Protein AF-A0A842LAU1-F1 (afdb_monomer)

Solvent-accessible surface area (backbone atoms only — not comparable to full-atom values): 5347 Å² total; per-residue (Å²): 132,58,71,65,58,54,54,54,60,54,54,75,76,58,79,84,50,36,36,28,25,25,56,67,65,63,27,55,48,45,46,74,74,61,69,54,97,50,53,44,67,43,80,87,60,82,31,41,35,61,51,53,35,47,57,46,23,75,73,42,92,51,42,23,40,20,41,38,44,67,74,27,39,65,72,32,53,65,47,57,58,52,48,61,75,67,58,56,91,37,56,44,83,44,107

Radius of gyration: 12.37 Å; Cα contacts (8 Å, |Δi|>4): 145; chains: 1; bounding box: 28×30×27 Å

Structure (mmCIF, N/CA/C/O backbone):
data_AF-A0A842LAU1-F1
#
_entry.id   AF-A0A842LAU1-F1
#
loop_
_atom_site.group_PDB
_atom_site.id
_atom_site.type_symbol
_atom_site.label_atom_id
_atom_site.label_alt_id
_atom_site.label_comp_id
_atom_site.label_asym_id
_atom_site.label_entity_id
_atom_site.label_seq_id
_atom_site.pdbx_PDB_ins_code
_atom_site.Cartn_x
_atom_site.Cartn_y
_atom_site.Cartn_z
_atom_site.occupancy
_atom_site.B_iso_or_equiv
_atom_site.auth_seq_id
_atom_site.auth_comp_id
_atom_site.auth_asym_id
_atom_site.auth_atom_id
_atom_site.pdbx_PDB_model_num
ATOM 1 N N . MET A 1 1 ? 16.778 -10.194 -2.947 1.00 74.44 1 MET A N 1
ATOM 2 C CA . MET A 1 1 ? 15.421 -10.640 -3.326 1.00 74.44 1 MET A CA 1
ATOM 3 C C . MET A 1 1 ? 14.926 -9.658 -4.364 1.00 74.44 1 MET A C 1
ATOM 5 O O . MET A 1 1 ? 15.069 -8.466 -4.131 1.00 74.44 1 MET A O 1
ATOM 9 N N . GLU A 1 2 ? 14.417 -10.134 -5.494 1.00 92.75 2 GLU A N 1
ATOM 10 C CA . GLU A 1 2 ? 13.802 -9.259 -6.497 1.00 92.75 2 GLU A CA 1
ATOM 11 C C . GLU A 1 2 ? 12.478 -8.687 -5.971 1.00 92.75 2 GLU A C 1
ATOM 13 O O . GLU A 1 2 ? 11.762 -9.365 -5.228 1.00 92.75 2 GLU A O 1
ATOM 18 N N . ARG A 1 3 ? 12.118 -7.464 -6.383 1.00 93.31 3 ARG A N 1
ATOM 19 C CA . ARG A 1 3 ? 10.869 -6.790 -5.972 1.00 93.31 3 ARG A CA 1
ATOM 20 C C . ARG A 1 3 ? 9.635 -7.674 -6.174 1.00 93.31 3 ARG A C 1
ATOM 22 O O . ARG A 1 3 ? 8.804 -7.790 -5.277 1.00 93.31 3 ARG A O 1
ATOM 29 N N . ILE A 1 4 ? 9.536 -8.325 -7.332 1.00 95.19 4 ILE A N 1
ATOM 30 C CA . ILE A 1 4 ? 8.402 -9.189 -7.675 1.00 95.19 4 ILE A CA 1
ATOM 31 C C . ILE A 1 4 ? 8.251 -10.368 -6.701 1.00 95.19 4 ILE A C 1
ATOM 33 O O . ILE A 1 4 ? 7.135 -10.724 -6.327 1.00 95.19 4 ILE A O 1
ATOM 37 N N . GLU A 1 5 ? 9.361 -10.936 -6.219 1.00 96.50 5 GLU A N 1
ATOM 38 C CA . GLU A 1 5 ? 9.336 -12.027 -5.239 1.00 96.50 5 GLU A CA 1
ATOM 39 C C . GLU A 1 5 ? 8.929 -11.529 -3.848 1.00 96.50 5 GLU A C 1
ATOM 41 O O . GLU A 1 5 ? 8.209 -12.232 -3.132 1.00 96.50 5 GLU A O 1
ATOM 46 N N . ALA A 1 6 ? 9.303 -10.298 -3.484 1.00 95.44 6 ALA A N 1
ATOM 47 C CA . ALA A 1 6 ? 8.822 -9.663 -2.259 1.00 95.44 6 ALA A CA 1
ATOM 48 C C . ALA A 1 6 ? 7.299 -9.452 -2.309 1.00 95.44 6 ALA A C 1
ATOM 50 O O . ALA A 1 6 ? 6.589 -9.911 -1.412 1.00 95.44 6 ALA A O 1
ATOM 51 N N . ILE A 1 7 ? 6.784 -8.859 -3.395 1.00 95.62 7 ILE A N 1
ATOM 52 C CA . ILE A 1 7 ? 5.338 -8.665 -3.606 1.00 95.62 7 ILE A CA 1
ATOM 53 C C . ILE A 1 7 ? 4.613 -10.012 -3.537 1.00 95.62 7 ILE A C 1
ATOM 55 O O . ILE A 1 7 ? 3.651 -10.161 -2.788 1.00 95.62 7 ILE A O 1
ATOM 59 N N . LYS A 1 8 ? 5.104 -11.030 -4.249 1.00 96.19 8 LYS A N 1
ATOM 60 C CA . LYS A 1 8 ? 4.513 -12.375 -4.259 1.00 96.19 8 LYS A CA 1
ATOM 61 C C . LYS A 1 8 ? 4.485 -13.020 -2.875 1.00 96.19 8 LYS A C 1
ATOM 63 O O . LYS A 1 8 ? 3.506 -13.678 -2.527 1.00 96.19 8 LYS A O 1
ATOM 68 N N . THR A 1 9 ? 5.543 -12.850 -2.086 1.00 96.44 9 THR A N 1
ATOM 69 C CA . THR A 1 9 ? 5.636 -13.402 -0.727 1.00 96.44 9 THR A CA 1
ATOM 70 C C . THR A 1 9 ? 4.660 -12.721 0.225 1.00 96.44 9 THR A C 1
ATOM 72 O O . THR A 1 9 ? 4.011 -13.403 1.018 1.00 96.44 9 THR A O 1
ATOM 75 N N . ILE A 1 10 ? 4.521 -11.398 0.118 1.00 95.12 10 ILE A N 1
ATOM 76 C CA . ILE A 1 10 ? 3.589 -10.613 0.932 1.00 95.12 10 ILE A CA 1
ATOM 77 C C . ILE A 1 10 ? 2.149 -10.960 0.551 1.00 95.12 10 ILE A C 1
ATOM 79 O O . ILE A 1 10 ? 1.369 -11.354 1.408 1.00 95.12 10 ILE A O 1
ATOM 83 N N . ILE A 1 11 ? 1.810 -10.915 -0.738 1.00 94.94 11 ILE A N 1
ATOM 84 C CA . ILE A 1 11 ? 0.445 -11.132 -1.240 1.00 94.94 11 ILE A CA 1
ATOM 85 C C . ILE A 1 11 ? -0.118 -12.513 -0.889 1.00 94.94 11 ILE A C 1
ATOM 87 O O . ILE A 1 11 ? -1.321 -12.644 -0.674 1.00 94.94 11 ILE A O 1
ATOM 91 N N . LYS A 1 12 ? 0.728 -13.543 -0.772 1.00 94.56 12 LYS A N 1
ATOM 92 C CA . LYS A 1 12 ? 0.312 -14.880 -0.313 1.00 94.56 12 LYS A CA 1
ATOM 93 C C . LYS A 1 12 ? -0.228 -14.906 1.119 1.00 94.56 12 LYS A C 1
ATOM 95 O O . LYS A 1 12 ? -0.937 -15.844 1.464 1.00 94.56 12 LYS A O 1
ATOM 100 N N . GLN A 1 13 ? 0.124 -13.921 1.940 1.00 94.19 13 GLN A N 1
ATOM 101 C CA . GLN A 1 13 ? -0.311 -13.813 3.334 1.00 94.19 13 GLN A CA 1
ATOM 102 C C . GLN A 1 13 ? -1.536 -12.905 3.497 1.00 94.19 13 GLN A C 1
ATOM 104 O O . GLN A 1 13 ? -2.044 -12.775 4.607 1.00 94.19 13 GLN A O 1
ATOM 1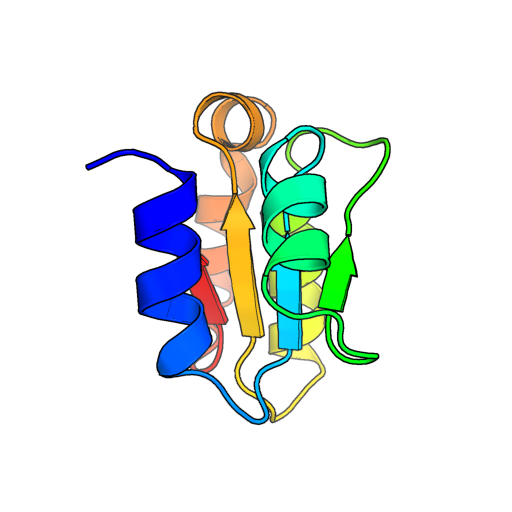09 N N . LEU A 1 14 ? -1.987 -12.267 2.412 1.00 93.44 14 LEU A N 1
ATOM 110 C CA . LEU A 1 14 ? -3.062 -11.280 2.425 1.00 93.44 14 LEU A CA 1
ATOM 111 C C . LEU A 1 14 ? -4.348 -11.852 1.837 1.00 93.44 14 LEU A C 1
ATOM 113 O O . LEU A 1 14 ? -4.336 -12.560 0.818 1.00 93.44 14 LEU A O 1
ATOM 117 N N . ASP A 1 15 ? -5.462 -11.482 2.457 1.00 90.88 15 ASP A N 1
ATOM 118 C CA . ASP A 1 15 ? -6.787 -11.953 2.075 1.00 90.88 15 ASP A CA 1
ATOM 119 C C . ASP A 1 15 ? -7.777 -10.790 1.922 1.00 90.88 15 ASP A C 1
ATOM 121 O O . ASP A 1 15 ? -8.035 -10.363 0.794 1.00 90.88 15 ASP A O 1
ATOM 125 N N . ASP A 1 16 ? -8.291 -10.221 3.018 1.00 95.12 16 ASP A N 1
ATOM 126 C CA . ASP A 1 16 ? -9.340 -9.179 2.987 1.00 95.12 16 ASP A CA 1
ATOM 127 C C . ASP A 1 16 ? -8.798 -7.735 3.018 1.00 95.12 16 ASP A C 1
ATOM 129 O O . ASP A 1 16 ? -9.564 -6.770 3.075 1.00 95.12 16 ASP A O 1
ATOM 133 N N . GLU A 1 17 ? -7.478 -7.546 2.974 1.00 97.69 17 GLU A N 1
ATOM 134 C CA . GLU A 1 17 ? -6.878 -6.213 2.976 1.00 97.69 17 GLU A CA 1
ATOM 135 C C . GLU A 1 17 ? -7.207 -5.388 1.721 1.00 97.69 17 GLU A C 1
ATOM 137 O O . GLU A 1 17 ? -7.385 -5.909 0.616 1.00 97.69 17 GLU A O 1
ATOM 142 N N . LEU A 1 18 ? -7.258 -4.064 1.904 1.00 98.31 18 LEU A N 1
ATOM 143 C CA . LEU A 1 18 ? -7.263 -3.096 0.808 1.00 98.31 18 LEU A CA 1
ATOM 144 C C . LEU A 1 18 ? -5.817 -2.814 0.411 1.00 98.31 18 LEU A C 1
ATOM 146 O O . LEU A 1 18 ? -5.013 -2.455 1.273 1.00 98.31 18 LEU A O 1
ATOM 150 N N . ILE A 1 19 ? -5.488 -2.953 -0.871 1.00 98.25 19 ILE A N 1
ATOM 151 C CA . ILE A 1 19 ? -4.112 -2.784 -1.348 1.00 98.25 19 ILE A CA 1
ATOM 152 C C . ILE A 1 19 ? -4.030 -1.588 -2.279 1.00 98.25 19 ILE A C 1
ATOM 154 O O . ILE A 1 19 ? -4.779 -1.494 -3.244 1.00 98.25 19 ILE A O 1
ATOM 158 N N . ILE A 1 20 ? -3.094 -0.689 -2.009 1.00 97.69 20 ILE A N 1
ATOM 159 C CA . ILE A 1 20 ? -2.742 0.426 -2.879 1.00 97.69 20 ILE A CA 1
ATOM 160 C C . ILE A 1 20 ? -1.340 0.135 -3.394 1.00 97.69 20 ILE A C 1
ATOM 162 O O . ILE A 1 20 ? -0.438 -0.138 -2.604 1.00 97.69 20 ILE A O 1
ATOM 166 N N . CYS A 1 21 ? -1.138 0.190 -4.704 1.00 97.12 21 CYS A N 1
ATOM 167 C CA . CYS A 1 21 ? 0.174 -0.027 -5.296 1.00 97.12 21 CYS A CA 1
ATOM 168 C C . CYS A 1 21 ? 0.604 1.191 -6.111 1.00 97.12 21 CYS A C 1
ATOM 170 O O . CYS A 1 21 ? -0.168 1.710 -6.918 1.00 97.12 21 CYS A O 1
ATOM 172 N N . ASN A 1 22 ? 1.841 1.631 -5.887 1.00 93.88 22 ASN A N 1
ATOM 173 C CA . ASN A 1 22 ? 2.541 2.666 -6.642 1.00 93.88 22 ASN A CA 1
ATOM 174 C C . ASN A 1 22 ? 2.494 2.413 -8.166 1.00 93.88 22 ASN A C 1
ATOM 176 O O . ASN A 1 22 ? 2.331 1.283 -8.640 1.00 93.88 22 ASN A O 1
ATOM 180 N N . LEU A 1 23 ? 2.663 3.488 -8.937 1.00 91.88 23 LEU A N 1
ATOM 181 C CA . LEU A 1 23 ? 2.760 3.472 -10.388 1.00 91.88 23 LEU A CA 1
ATOM 182 C C . LEU A 1 23 ? 3.885 2.579 -10.916 1.00 91.88 23 LEU A C 1
ATOM 184 O O . LEU A 1 23 ? 4.879 2.282 -10.257 1.00 91.88 23 LEU A O 1
ATOM 188 N N . GLY A 1 24 ? 3.752 2.232 -12.193 1.00 90.44 24 GLY A N 1
ATOM 189 C CA . GLY A 1 24 ? 4.797 1.565 -12.957 1.00 90.44 24 GLY A CA 1
ATOM 190 C C . GLY A 1 24 ? 4.768 0.048 -12.805 1.00 90.44 24 GLY A C 1
ATOM 191 O O . GLY A 1 24 ? 3.703 -0.574 -12.803 1.00 90.44 24 GLY A O 1
ATOM 192 N N . PHE A 1 25 ? 5.957 -0.553 -12.750 1.00 92.31 25 PHE A N 1
ATOM 193 C CA . PHE A 1 25 ? 6.121 -2.005 -12.685 1.00 92.31 25 PHE A CA 1
ATOM 194 C C . PHE A 1 25 ? 5.498 -2.667 -11.444 1.00 92.31 25 PHE A C 1
ATOM 196 O O . PHE A 1 25 ? 4.860 -3.697 -11.649 1.00 92.31 25 PHE A O 1
ATOM 203 N N . PRO A 1 26 ? 5.567 -2.104 -10.216 1.00 93.88 26 PRO A N 1
ATOM 204 C CA . PRO A 1 26 ? 4.959 -2.729 -9.038 1.00 93.88 26 PRO A CA 1
ATOM 205 C C . PRO A 1 26 ? 3.462 -3.016 -9.217 1.00 93.88 26 PRO A C 1
ATOM 207 O O . PRO A 1 26 ? 3.014 -4.129 -8.955 1.00 93.88 26 PRO A O 1
ATOM 210 N N . SER A 1 27 ? 2.697 -2.059 -9.755 1.00 95.31 27 SER A N 1
ATOM 211 C CA . SER A 1 27 ? 1.270 -2.259 -10.049 1.00 95.31 27 SER A CA 1
ATOM 212 C C . SER A 1 27 ? 1.032 -3.368 -11.080 1.00 95.31 27 SER A C 1
ATOM 214 O O . SER A 1 27 ? 0.126 -4.181 -10.909 1.00 95.31 27 SER A O 1
ATOM 216 N N . ARG A 1 28 ? 1.857 -3.444 -12.135 1.00 95.06 28 ARG A N 1
ATOM 217 C CA . ARG A 1 28 ? 1.750 -4.492 -13.170 1.00 95.06 28 ARG A CA 1
ATOM 218 C C . ARG A 1 28 ? 2.097 -5.876 -12.624 1.00 95.06 28 ARG A C 1
ATOM 220 O O . ARG A 1 28 ? 1.450 -6.851 -12.988 1.00 95.06 28 ARG A O 1
ATOM 227 N N . GLU A 1 29 ? 3.102 -5.950 -11.758 1.00 95.75 29 GLU A N 1
ATOM 228 C CA . GLU A 1 29 ? 3.516 -7.172 -11.068 1.00 95.75 29 GLU A CA 1
ATOM 229 C C . GLU A 1 29 ? 2.442 -7.643 -10.088 1.00 95.75 29 GLU A C 1
ATOM 231 O O . GLU A 1 29 ? 2.060 -8.807 -10.106 1.00 95.75 29 GLU A O 1
ATOM 236 N N . LEU A 1 30 ? 1.895 -6.741 -9.270 1.00 96.50 30 LEU A N 1
ATOM 237 C CA . LEU A 1 30 ? 0.796 -7.072 -8.369 1.00 96.50 30 LEU A CA 1
ATOM 238 C C . LEU A 1 30 ? -0.419 -7.592 -9.148 1.00 96.50 30 LEU A C 1
ATOM 240 O O . LEU A 1 30 ? -0.992 -8.614 -8.774 1.00 96.50 30 LEU A O 1
ATOM 244 N N . TYR A 1 31 ? -0.787 -6.916 -10.239 1.00 96.56 31 TYR A N 1
ATOM 245 C CA . TYR A 1 31 ? -1.883 -7.334 -11.112 1.00 96.56 31 TYR A CA 1
ATOM 246 C C . TYR A 1 31 ? -1.651 -8.728 -11.707 1.00 96.56 31 TYR A C 1
ATOM 248 O O . TYR A 1 31 ? -2.552 -9.562 -11.687 1.00 96.56 31 TYR A O 1
ATOM 256 N N . SER A 1 32 ? -0.436 -9.016 -12.187 1.00 96.44 32 SER A N 1
ATOM 257 C CA . SER A 1 32 ? -0.120 -10.328 -12.764 1.00 96.44 32 SER A CA 1
ATOM 258 C C . SER A 1 32 ? -0.044 -11.448 -11.723 1.00 96.44 32 SER A C 1
ATOM 260 O O . SER A 1 32 ? -0.323 -12.600 -12.052 1.00 96.44 32 SER A O 1
ATOM 262 N N . ILE A 1 33 ? 0.316 -11.130 -10.475 1.00 95.69 33 ILE A N 1
ATOM 263 C CA . ILE A 1 33 ? 0.380 -12.095 -9.371 1.00 95.69 33 ILE A CA 1
ATOM 264 C C . ILE A 1 33 ? -1.019 -12.421 -8.830 1.00 95.69 33 ILE A C 1
ATOM 266 O O . ILE A 1 33 ? -1.333 -13.597 -8.637 1.00 95.69 33 ILE A O 1
ATOM 270 N N . LYS A 1 34 ? -1.830 -11.402 -8.515 1.00 94.69 34 LYS A N 1
ATOM 271 C CA . LYS A 1 34 ? -3.175 -11.551 -7.934 1.00 94.69 34 LYS A CA 1
ATOM 272 C C . LYS A 1 34 ? -3.969 -10.258 -8.128 1.00 94.69 34 LYS A C 1
ATOM 274 O O . LYS A 1 34 ? -3.826 -9.317 -7.349 1.00 94.69 34 LYS A O 1
ATOM 279 N N . ASP A 1 35 ? -4.834 -10.227 -9.134 1.00 96.00 35 ASP A N 1
ATOM 280 C CA . ASP A 1 35 ? -5.826 -9.159 -9.270 1.00 96.00 35 ASP A CA 1
ATOM 281 C C . ASP A 1 35 ? -6.957 -9.302 -8.234 1.00 96.00 35 ASP A C 1
ATOM 283 O O . ASP A 1 35 ? -7.243 -10.397 -7.737 1.00 96.00 35 ASP A O 1
ATOM 287 N N . SER A 1 36 ? -7.577 -8.181 -7.869 1.00 96.12 36 SER A N 1
ATOM 288 C CA . SER A 1 36 ? -8.694 -8.132 -6.926 1.00 96.12 36 SER A CA 1
ATOM 289 C C . SER A 1 36 ? -9.424 -6.790 -7.012 1.00 96.12 36 SER A C 1
ATOM 291 O O . SER A 1 36 ? -8.774 -5.749 -7.099 1.00 96.12 36 SER A O 1
ATOM 293 N N . PRO A 1 37 ? -10.758 -6.756 -6.826 1.00 96.25 37 PRO A N 1
ATOM 294 C CA . PRO A 1 37 ? -11.505 -5.500 -6.706 1.00 96.25 37 PRO A CA 1
ATOM 295 C C . PRO A 1 37 ? -11.116 -4.667 -5.470 1.00 96.25 37 PRO A C 1
ATOM 297 O O . PRO A 1 37 ? -11.552 -3.527 -5.335 1.00 96.25 37 PRO A O 1
ATOM 300 N N . ARG A 1 38 ? -10.326 -5.226 -4.542 1.00 96.38 38 ARG A N 1
ATOM 301 C CA . ARG A 1 38 ? -9.771 -4.512 -3.378 1.00 96.38 38 ARG A CA 1
ATOM 302 C C . ARG A 1 38 ? -8.425 -3.843 -3.665 1.00 96.38 38 ARG A C 1
ATOM 304 O O . ARG A 1 38 ? -7.876 -3.198 -2.771 1.00 96.38 38 ARG A O 1
ATOM 311 N N . HIS A 1 39 ? -7.871 -4.030 -4.860 1.00 97.06 39 HIS A N 1
ATOM 312 C CA . HIS A 1 39 ? -6.597 -3.446 -5.248 1.00 97.06 39 HIS A CA 1
ATOM 313 C C . HIS A 1 39 ? -6.829 -2.151 -6.023 1.00 97.06 39 HIS A C 1
ATOM 315 O O . HIS A 1 39 ? -7.623 -2.090 -6.958 1.00 97.06 39 HIS A O 1
ATOM 321 N N . PHE A 1 40 ? -6.103 -1.110 -5.637 1.00 96.81 40 PHE A N 1
ATOM 322 C CA . PHE A 1 40 ? -6.022 0.140 -6.362 1.00 96.81 40 PHE A CA 1
ATOM 323 C C . PHE A 1 40 ? -4.624 0.282 -6.959 1.00 96.81 40 PHE A C 1
ATOM 325 O O . PHE A 1 40 ? -3.630 0.466 -6.252 1.00 96.81 40 PHE A O 1
ATOM 332 N N . TYR A 1 41 ? -4.569 0.197 -8.282 1.00 95.69 41 TYR A N 1
ATOM 333 C CA . TYR A 1 41 ? -3.358 0.378 -9.070 1.00 95.69 41 TYR A CA 1
ATOM 334 C C . TYR A 1 41 ? -3.216 1.858 -9.408 1.00 95.69 41 TYR A C 1
ATOM 336 O O . TYR A 1 41 ? -3.946 2.389 -10.246 1.00 95.69 41 TYR A O 1
ATOM 344 N N . MET A 1 42 ? -2.311 2.551 -8.723 1.00 92.00 42 MET A N 1
ATOM 345 C CA . MET A 1 42 ? -2.176 3.992 -8.866 1.00 92.00 42 MET A CA 1
ATOM 346 C C . MET A 1 42 ? -1.467 4.323 -10.184 1.00 92.00 42 MET A C 1
ATOM 348 O O . MET A 1 42 ? -0.269 4.101 -10.339 1.00 92.00 42 MET A O 1
ATOM 352 N N . LEU A 1 43 ? -2.198 4.882 -11.148 1.00 85.94 43 LEU A N 1
ATOM 353 C CA . LEU A 1 43 ? -1.664 5.281 -12.450 1.00 85.94 43 LEU A CA 1
ATOM 354 C C . LEU A 1 43 ? -1.733 6.808 -12.571 1.00 85.94 43 LEU A C 1
ATOM 356 O O . LEU A 1 43 ? -2.815 7.361 -12.726 1.00 85.94 43 LEU A O 1
ATOM 360 N N . GLY A 1 44 ? -0.586 7.492 -12.501 1.00 79.69 44 GLY A N 1
ATOM 361 C CA . GLY A 1 44 ? -0.485 8.893 -12.943 1.00 79.69 44 GLY A CA 1
ATOM 362 C C . GLY A 1 44 ? -0.003 9.937 -11.931 1.00 79.69 44 GLY A C 1
ATOM 363 O O . GLY A 1 44 ? 0.235 11.062 -12.353 1.00 79.69 44 GLY A O 1
ATOM 364 N N . SER A 1 45 ? 0.214 9.592 -10.653 1.00 86.88 45 SER A N 1
ATOM 365 C CA . SER A 1 45 ? 0.626 10.579 -9.633 1.00 86.88 45 SER A CA 1
ATOM 366 C C . SER A 1 45 ? 1.681 10.045 -8.667 1.00 86.88 45 SER A C 1
ATOM 368 O O . SER A 1 45 ? 1.361 9.498 -7.617 1.00 86.88 45 SER A O 1
ATOM 370 N N . MET A 1 46 ? 2.956 10.203 -9.013 1.00 90.31 46 MET A N 1
ATOM 371 C CA . MET A 1 46 ? 4.065 9.749 -8.170 1.00 90.31 46 MET A CA 1
ATOM 372 C C . MET A 1 46 ? 4.036 10.423 -6.787 1.00 90.31 46 MET A C 1
ATOM 374 O O . MET A 1 46 ? 3.783 11.620 -6.677 1.00 90.31 46 MET A O 1
ATOM 378 N N . GLY A 1 47 ? 4.233 9.630 -5.735 1.00 91.62 47 GLY A N 1
ATOM 379 C CA . GLY A 1 47 ? 4.169 10.033 -4.328 1.00 91.62 47 GLY A CA 1
ATOM 380 C C . GLY A 1 47 ? 2.777 10.028 -3.696 1.00 91.62 47 GLY A C 1
ATOM 381 O O . GLY A 1 47 ? 2.638 10.424 -2.540 1.00 91.62 47 GLY A O 1
ATOM 382 N N . MET A 1 48 ? 1.731 9.603 -4.410 1.00 95.62 48 MET A N 1
ATOM 383 C CA . MET A 1 48 ? 0.360 9.665 -3.886 1.00 95.62 48 MET A CA 1
ATOM 384 C C . MET A 1 48 ? -0.162 8.358 -3.286 1.00 95.62 48 MET A C 1
ATOM 386 O O . MET A 1 48 ? -1.202 8.394 -2.624 1.00 95.62 48 MET A O 1
ATOM 390 N N . ALA A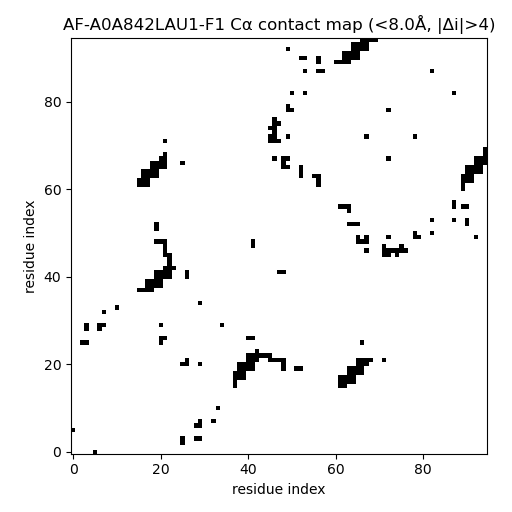 1 49 ? 0.514 7.217 -3.464 1.00 96.75 49 ALA A N 1
ATOM 391 C CA . ALA A 1 49 ? 0.008 5.942 -2.954 1.00 96.75 49 ALA A CA 1
ATOM 392 C C . ALA A 1 49 ? -0.083 5.955 -1.417 1.00 96.75 49 ALA A C 1
ATOM 394 O O . ALA A 1 49 ? -1.107 5.548 -0.860 1.00 96.75 49 ALA A O 1
ATOM 395 N N . SER A 1 50 ? 0.921 6.516 -0.733 1.00 97.00 50 SER A N 1
ATOM 396 C CA . SER A 1 50 ? 0.910 6.711 0.726 1.00 97.00 50 SER A CA 1
ATOM 397 C C . SER A 1 50 ? -0.252 7.595 1.210 1.00 97.00 50 SER A C 1
ATOM 399 O O . SER A 1 50 ? -0.948 7.236 2.163 1.00 97.00 50 SER A O 1
ATOM 401 N N . SER A 1 51 ? -0.523 8.717 0.536 1.00 97.19 51 SER A N 1
ATOM 402 C CA . SER A 1 51 ? -1.624 9.628 0.882 1.00 97.19 51 SER A CA 1
ATOM 403 C C . SER A 1 51 ? -3.005 9.014 0.637 1.00 97.19 51 SER A C 1
ATOM 405 O O . SER A 1 51 ? -3.899 9.167 1.470 1.00 97.19 51 SER A O 1
ATOM 407 N N . ILE A 1 52 ? -3.183 8.283 -0.469 1.00 97.38 52 ILE A N 1
ATOM 408 C CA . ILE A 1 52 ? -4.430 7.559 -0.764 1.00 97.38 52 ILE A CA 1
ATOM 409 C C . ILE A 1 52 ? -4.665 6.475 0.292 1.00 97.38 52 ILE A C 1
ATOM 411 O O . ILE A 1 52 ? -5.762 6.372 0.845 1.00 97.38 52 ILE A O 1
A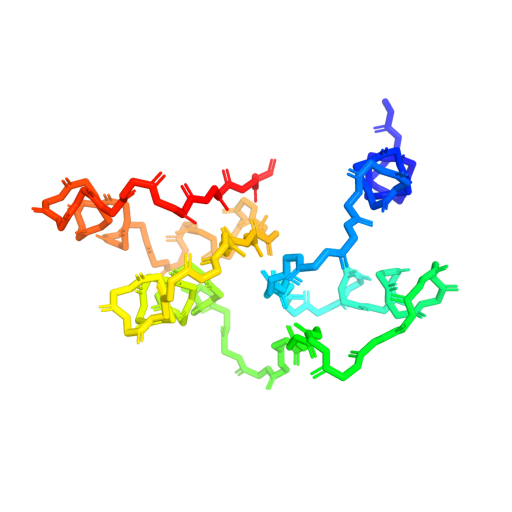TOM 415 N N 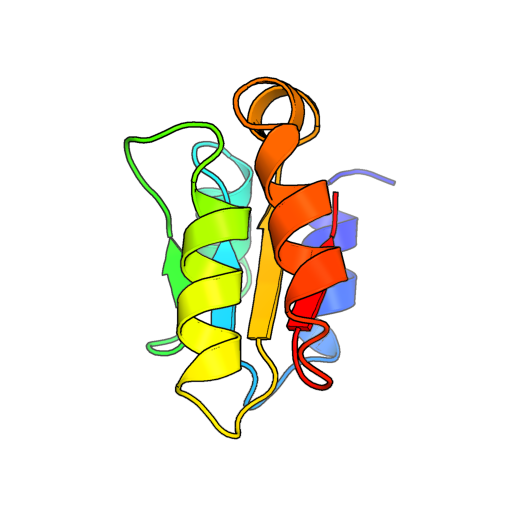. GLY A 1 53 ? -3.626 5.700 0.615 1.00 97.94 53 GLY A N 1
ATOM 416 C CA . GLY A 1 53 ? -3.691 4.678 1.653 1.00 97.94 53 GLY A CA 1
ATOM 417 C C . GLY A 1 53 ? -4.051 5.243 3.023 1.00 97.94 53 GLY A C 1
ATOM 418 O O . GLY A 1 53 ? -4.898 4.674 3.709 1.00 97.94 53 GLY A O 1
ATOM 419 N N . LEU A 1 54 ? -3.492 6.396 3.401 1.00 98.56 54 LEU A N 1
ATOM 420 C CA . LEU A 1 54 ? -3.873 7.087 4.633 1.00 98.56 54 LEU A CA 1
ATOM 421 C C . LEU A 1 54 ? -5.360 7.469 4.644 1.00 98.56 54 LEU A C 1
ATOM 423 O O . LEU A 1 54 ? -6.055 7.177 5.615 1.00 98.56 54 LEU A O 1
ATOM 427 N N . GLY A 1 55 ? -5.866 8.077 3.567 1.00 98.25 55 GLY A N 1
ATOM 428 C CA . GLY A 1 55 ? -7.284 8.438 3.467 1.00 98.25 55 GLY A CA 1
ATOM 429 C C . GLY A 1 55 ? -8.213 7.225 3.598 1.00 98.25 55 GLY A C 1
ATOM 430 O O . GLY A 1 55 ? -9.229 7.281 4.295 1.00 98.25 55 GLY A O 1
ATOM 431 N N . LEU A 1 56 ? -7.835 6.095 2.994 1.00 98.19 56 LEU A N 1
ATOM 432 C CA . LEU A 1 56 ? -8.563 4.835 3.147 1.00 98.19 56 LEU A CA 1
ATOM 433 C C . LEU A 1 56 ? -8.482 4.298 4.577 1.00 98.19 56 LEU A C 1
ATOM 435 O O . LEU A 1 56 ? -9.504 3.907 5.130 1.00 98.19 56 LEU A O 1
ATOM 439 N N . ALA A 1 57 ? -7.310 4.320 5.209 1.00 98.56 57 ALA A N 1
ATOM 440 C CA . ALA A 1 57 ? -7.143 3.813 6.570 1.00 98.56 57 ALA A CA 1
ATOM 441 C C . ALA A 1 57 ? -7.975 4.600 7.594 1.00 98.56 57 ALA A C 1
ATOM 443 O O . ALA A 1 57 ? -8.516 4.011 8.526 1.00 98.56 57 ALA A O 1
ATOM 444 N N . LEU A 1 58 ? -8.139 5.909 7.385 1.00 98.50 58 LEU A N 1
ATOM 445 C CA . LEU A 1 58 ? -8.967 6.773 8.232 1.00 98.50 58 LEU A CA 1
ATOM 446 C C . LEU A 1 58 ? -10.475 6.556 8.053 1.00 98.50 58 LEU A C 1
ATOM 448 O O . LEU A 1 58 ? -11.250 6.878 8.951 1.00 98.50 58 LEU A O 1
ATOM 452 N N . THR A 1 59 ? -10.905 6.031 6.905 1.00 98.00 59 THR A N 1
ATOM 453 C CA . THR A 1 59 ? -12.331 5.896 6.553 1.00 98.00 59 THR A CA 1
ATOM 454 C C . THR A 1 59 ? -12.828 4.453 6.569 1.00 98.00 59 THR A C 1
ATOM 456 O O . THR A 1 59 ? -14.035 4.216 6.607 1.00 98.00 59 THR A O 1
ATOM 459 N N . GLN A 1 60 ? -11.923 3.475 6.566 1.00 97.00 60 GLN A N 1
ATOM 460 C CA . GLN A 1 60 ? -12.231 2.051 6.504 1.00 97.00 60 GLN A CA 1
ATOM 461 C C . GLN A 1 60 ? -11.817 1.337 7.791 1.00 97.00 60 GLN A C 1
ATOM 463 O O . GLN A 1 60 ? -10.807 1.658 8.406 1.00 97.00 60 GLN A O 1
ATOM 468 N N . LYS A 1 61 ? -12.574 0.300 8.173 1.00 96.12 61 LYS A N 1
ATOM 46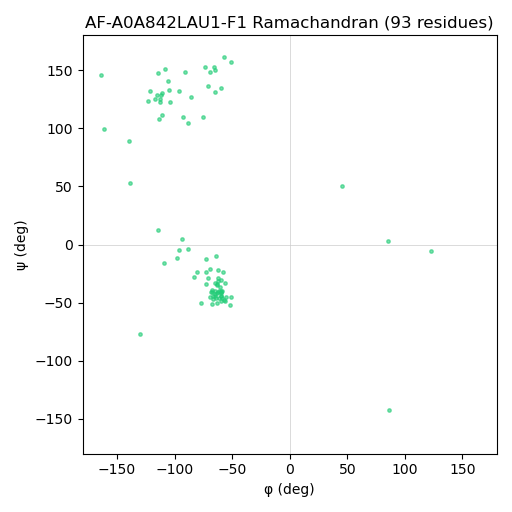9 C CA . LYS A 1 61 ? -12.188 -0.609 9.272 1.00 96.12 61 LYS A CA 1
ATOM 470 C C . LYS A 1 61 ? -11.178 -1.672 8.834 1.00 96.12 61 LYS A C 1
ATOM 472 O O . LYS A 1 61 ? -10.478 -2.233 9.673 1.00 96.12 61 LYS A O 1
ATOM 477 N N . ARG A 1 62 ? -11.131 -1.976 7.533 1.00 97.19 62 ARG A N 1
ATOM 478 C CA . ARG A 1 62 ? -10.201 -2.952 6.951 1.00 97.19 62 ARG A CA 1
ATOM 479 C C . ARG A 1 62 ? -8.763 -2.471 7.081 1.00 97.19 62 ARG A C 1
ATOM 481 O O . ARG A 1 62 ? -8.506 -1.268 7.114 1.00 97.19 62 ARG A O 1
ATOM 488 N N . LYS A 1 63 ? -7.828 -3.418 7.128 1.00 98.25 63 LYS A N 1
ATOM 489 C CA . LYS A 1 63 ? -6.403 -3.106 7.049 1.00 98.25 63 LYS A CA 1
ATOM 490 C C . LYS A 1 63 ? -6.060 -2.662 5.625 1.00 98.25 63 LYS A C 1
ATOM 492 O O . LYS A 1 63 ? -6.534 -3.244 4.649 1.00 98.25 63 LYS A O 1
ATOM 497 N N . VAL A 1 64 ? -5.268 -1.605 5.545 1.00 98.62 64 VAL A N 1
ATOM 498 C CA . VAL A 1 64 ? -4.825 -0.959 4.317 1.00 98.62 64 VAL A CA 1
ATOM 499 C C . VAL A 1 64 ? -3.330 -1.188 4.177 1.00 98.62 64 VAL A C 1
ATOM 501 O O . VAL A 1 64 ? -2.565 -0.873 5.089 1.00 98.62 64 VAL A O 1
ATOM 504 N N . ILE A 1 65 ? -2.918 -1.744 3.045 1.00 98.38 65 ILE A N 1
ATOM 505 C CA . ILE A 1 65 ? -1.519 -2.009 2.723 1.00 98.38 65 ILE A CA 1
ATOM 506 C C . ILE A 1 65 ? -1.150 -1.179 1.508 1.00 98.38 65 ILE A C 1
ATOM 508 O O . ILE A 1 65 ? -1.799 -1.255 0.467 1.00 98.38 65 ILE A O 1
ATOM 512 N N . VAL A 1 66 ? -0.102 -0.382 1.644 1.00 98.06 66 VAL A N 1
ATOM 513 C CA . VAL A 1 66 ? 0.409 0.464 0.573 1.00 98.06 66 VAL A CA 1
ATOM 514 C C . VAL A 1 66 ? 1.779 -0.045 0.167 1.00 98.06 66 VAL A C 1
ATOM 516 O O . VAL A 1 66 ? 2.676 -0.099 1.000 1.00 98.06 66 VAL A O 1
ATOM 519 N N . PHE A 1 67 ? 1.946 -0.377 -1.107 1.00 97.12 67 PHE A N 1
ATOM 520 C CA . PHE A 1 67 ? 3.255 -0.537 -1.729 1.00 97.12 67 PHE A CA 1
ATOM 521 C C . PHE A 1 67 ? 3.649 0.794 -2.354 1.00 97.12 67 PHE A C 1
ATOM 523 O O . PHE A 1 67 ? 3.049 1.214 -3.345 1.00 97.12 67 PHE A O 1
ATOM 530 N N . GLU A 1 68 ? 4.640 1.451 -1.772 1.00 95.75 68 GLU A N 1
ATOM 531 C CA . GLU A 1 68 ? 5.209 2.699 -2.257 1.00 95.75 68 GLU A CA 1
ATOM 532 C C . GLU A 1 68 ? 6.610 2.447 -2.819 1.00 95.75 68 GLU A C 1
ATOM 534 O O . GLU A 1 68 ? 7.285 1.509 -2.421 1.00 95.75 68 GLU A O 1
ATOM 539 N N . GLY A 1 69 ? 7.040 3.242 -3.796 1.00 93.56 69 GLY A N 1
ATOM 540 C CA . GLY A 1 69 ? 8.432 3.204 -4.254 1.00 93.56 69 GLY A CA 1
ATOM 541 C C . GLY A 1 69 ? 9.276 4.198 -3.474 1.00 93.56 69 GLY A C 1
ATOM 542 O O . GLY A 1 69 ? 8.794 5.276 -3.150 1.00 93.56 69 GLY A O 1
ATOM 543 N N . ASP A 1 70 ? 10.547 3.903 -3.257 1.00 94.00 70 ASP A N 1
ATOM 544 C CA . ASP A 1 70 ? 11.512 4.818 -2.640 1.00 94.00 70 ASP A CA 1
ATOM 545 C C . ASP A 1 70 ? 11.550 6.203 -3.318 1.00 94.00 70 ASP A C 1
ATOM 547 O O . ASP A 1 70 ? 11.338 7.226 -2.666 1.00 94.00 70 ASP A O 1
ATOM 551 N N . GLY A 1 71 ? 11.715 6.257 -4.642 1.00 93.75 71 GLY A N 1
ATOM 552 C CA . GLY A 1 71 ? 11.702 7.514 -5.394 1.00 93.75 71 GLY A CA 1
ATOM 553 C C . GLY A 1 71 ? 10.342 8.212 -5.350 1.00 93.75 71 GLY A C 1
ATOM 554 O O . GLY A 1 71 ? 10.270 9.437 -5.317 1.00 93.75 71 GLY A O 1
ATOM 555 N N . SER A 1 72 ? 9.258 7.435 -5.307 1.00 93.56 72 SER A N 1
ATOM 556 C CA . SER A 1 72 ? 7.888 7.952 -5.226 1.00 93.56 72 SER A CA 1
ATOM 557 C C . SER A 1 72 ? 7.629 8.587 -3.859 1.00 93.56 72 SER A C 1
ATOM 559 O O . SER A 1 72 ? 7.171 9.726 -3.779 1.00 93.56 72 SER A O 1
ATOM 561 N N . LEU A 1 73 ? 8.046 7.920 -2.783 1.00 95.31 73 LEU A N 1
ATOM 562 C CA . LEU A 1 73 ? 7.984 8.438 -1.425 1.00 95.31 73 LEU A CA 1
ATOM 563 C C . LEU A 1 73 ? 8.792 9.726 -1.271 1.00 95.31 73 LEU A C 1
ATOM 565 O O . LEU A 1 73 ? 8.319 10.659 -0.632 1.00 95.31 73 LEU A O 1
ATOM 569 N N . LEU A 1 74 ? 9.977 9.812 -1.883 1.00 96.19 74 LEU A N 1
ATOM 570 C CA . LEU A 1 74 ? 10.787 11.032 -1.849 1.00 96.19 74 LEU A CA 1
ATOM 571 C C . LEU A 1 74 ? 10.088 12.229 -2.510 1.00 96.19 74 LEU A C 1
ATOM 573 O O . LEU A 1 74 ? 10.267 13.355 -2.050 1.00 96.19 74 LEU A O 1
ATOM 577 N N . MET A 1 75 ? 9.249 12.008 -3.528 1.00 95.56 75 MET A N 1
ATOM 578 C CA . MET A 1 75 ? 8.457 13.083 -4.143 1.00 95.56 75 MET A CA 1
ATOM 579 C C . MET A 1 75 ? 7.361 13.631 -3.220 1.00 95.56 75 MET A C 1
ATOM 581 O O . MET A 1 75 ? 6.919 14.761 -3.411 1.00 95.56 75 MET A O 1
ATOM 585 N N . ASN A 1 76 ? 6.944 12.867 -2.207 1.00 95.94 76 ASN A N 1
ATOM 586 C CA . ASN A 1 76 ? 5.952 13.288 -1.220 1.00 95.94 76 ASN A CA 1
ATOM 587 C C . ASN A 1 76 ? 6.340 12.836 0.196 1.00 95.94 76 ASN A C 1
ATOM 589 O O . ASN A 1 76 ? 5.567 12.194 0.914 1.00 95.94 76 ASN A O 1
ATOM 593 N N . LEU A 1 77 ? 7.560 13.175 0.618 1.00 96.88 77 LEU A N 1
ATOM 594 C CA . LEU A 1 77 ? 8.103 12.707 1.897 1.00 96.88 77 LEU A CA 1
ATOM 595 C C . LEU A 1 77 ? 7.286 13.206 3.102 1.00 96.88 77 LEU A C 1
ATOM 597 O O . LEU A 1 77 ? 7.174 12.516 4.116 1.00 96.88 77 LEU A O 1
ATOM 601 N N . GLY A 1 78 ? 6.650 14.375 2.965 1.00 97.69 78 GLY A N 1
ATOM 602 C CA . GLY A 1 78 ? 5.747 14.940 3.971 1.00 97.69 78 GLY A CA 1
ATOM 603 C C . GLY A 1 78 ? 4.571 14.024 4.328 1.00 97.69 78 GLY A C 1
ATOM 604 O O . GLY A 1 78 ? 4.072 14.096 5.452 1.00 97.69 78 GLY A O 1
ATOM 605 N N . SER A 1 79 ? 4.190 13.100 3.437 1.00 96.88 79 SER A N 1
ATOM 606 C CA . SER A 1 79 ? 3.160 12.094 3.719 1.00 96.88 79 SER A CA 1
ATOM 607 C C . SER A 1 79 ? 3.476 11.242 4.954 1.00 96.88 79 SER A C 1
ATOM 609 O O . SER A 1 79 ? 2.553 10.911 5.692 1.00 96.88 79 SER A O 1
ATOM 611 N N . LEU A 1 80 ? 4.752 10.958 5.256 1.00 97.88 80 LEU A N 1
ATOM 612 C CA . LEU A 1 80 ? 5.140 10.217 6.464 1.00 97.88 80 LEU A CA 1
ATOM 613 C C . LEU A 1 80 ? 4.814 10.984 7.747 1.00 97.88 80 LEU A C 1
ATOM 615 O O . LEU A 1 80 ? 4.344 10.393 8.717 1.00 97.88 80 LEU A O 1
ATOM 619 N N . VAL A 1 81 ? 5.028 12.303 7.747 1.00 98.25 81 VAL A N 1
ATOM 620 C CA . VAL A 1 81 ? 4.710 13.168 8.893 1.00 98.25 81 VAL A CA 1
A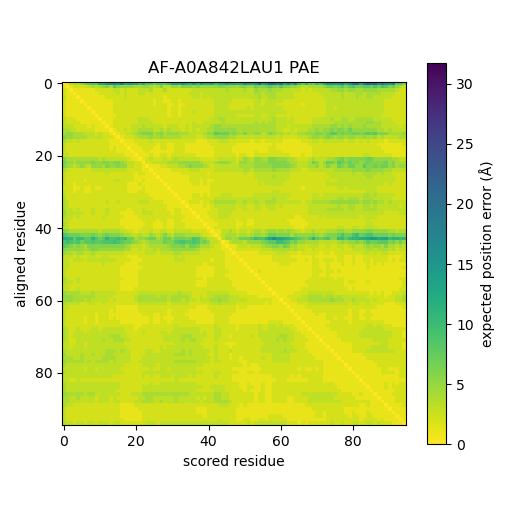TOM 621 C C . VAL A 1 81 ? 3.202 13.182 9.124 1.00 98.25 81 VAL A C 1
ATOM 623 O O . VAL A 1 81 ? 2.744 13.047 10.258 1.00 98.25 81 VAL A O 1
ATOM 626 N N . THR A 1 82 ? 2.416 13.278 8.049 1.00 98.31 82 THR A N 1
ATOM 627 C CA . THR A 1 82 ? 0.953 13.214 8.134 1.00 98.31 82 THR A CA 1
ATOM 628 C C . THR A 1 82 ? 0.473 11.842 8.607 1.00 98.31 82 THR A C 1
ATOM 630 O O . THR A 1 82 ? -0.366 11.782 9.502 1.00 98.31 82 THR A O 1
ATOM 633 N N . ILE A 1 83 ? 1.026 10.744 8.075 1.00 98.44 83 ILE A N 1
ATOM 634 C CA . ILE A 1 83 ? 0.711 9.375 8.518 1.00 98.44 83 ILE A CA 1
ATOM 635 C C . ILE A 1 83 ? 0.996 9.222 10.012 1.00 98.44 83 ILE A C 1
ATOM 637 O O . ILE A 1 83 ? 0.133 8.750 10.748 1.00 98.44 83 ILE A O 1
ATOM 641 N N . TYR A 1 84 ? 2.165 9.669 10.476 1.00 98.25 84 TYR A N 1
ATOM 642 C CA . TYR A 1 84 ? 2.528 9.616 11.890 1.00 98.25 84 TYR A CA 1
ATOM 643 C C . TYR A 1 84 ? 1.570 10.439 12.760 1.00 98.25 84 TYR A C 1
ATOM 645 O O . TYR A 1 84 ? 1.084 9.948 13.776 1.00 98.25 84 TYR A O 1
ATOM 653 N N . SER A 1 85 ? 1.252 11.667 12.341 1.00 98.56 85 SER A N 1
ATOM 654 C CA . SER A 1 85 ? 0.342 12.552 13.074 1.00 98.56 85 SER A CA 1
ATOM 655 C C . SER A 1 85 ? -1.076 11.992 13.184 1.00 98.56 85 SER A C 1
ATOM 657 O O . SER A 1 85 ? -1.744 12.250 14.181 1.00 98.56 85 SER A O 1
ATOM 659 N N . GLN A 1 86 ? -1.553 11.280 12.162 1.00 98.44 86 GLN A N 1
ATOM 660 C CA . GLN A 1 86 ? -2.880 10.662 12.163 1.00 98.44 86 GLN A CA 1
ATOM 661 C C . GLN A 1 86 ? -2.890 9.299 12.874 1.00 98.44 86 GLN A C 1
ATOM 663 O O . GLN A 1 86 ? -3.913 8.902 13.423 1.00 98.44 86 GLN A O 1
ATOM 668 N N . SER A 1 87 ? -1.756 8.592 12.879 1.00 97.38 87 SER A N 1
ATOM 669 C CA . SER A 1 87 ? -1.521 7.318 13.572 1.00 97.38 87 SER A CA 1
ATOM 670 C C . SER A 1 87 ? -2.642 6.266 13.415 1.00 97.38 87 SER A C 1
ATOM 672 O O . SER A 1 87 ? -3.131 5.709 14.407 1.00 97.38 87 SER A O 1
ATOM 674 N N . PRO A 1 88 ? -3.101 5.967 12.180 1.00 97.88 88 PRO A N 1
ATOM 675 C CA . PRO A 1 88 ? -4.106 4.931 11.970 1.00 97.88 88 PRO A CA 1
ATOM 676 C C . PRO A 1 88 ? -3.550 3.550 12.346 1.00 97.88 88 PRO A C 1
ATOM 678 O O . PRO A 1 88 ? -2.488 3.136 11.885 1.00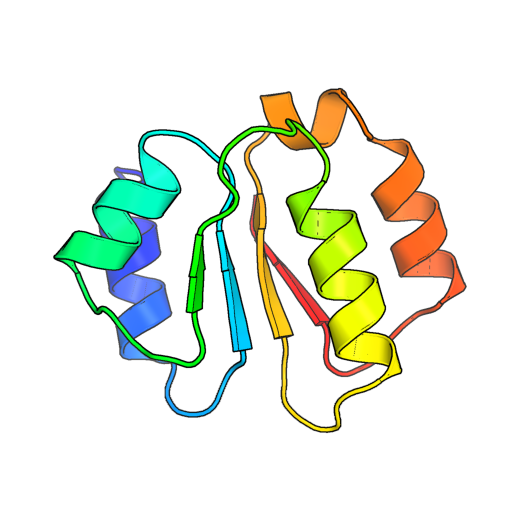 97.88 88 PRO A O 1
ATOM 681 N N . LYS A 1 89 ? -4.302 2.786 13.146 1.00 98.00 89 LYS A N 1
ATOM 682 C CA . LYS A 1 89 ? -3.884 1.448 13.618 1.00 98.00 89 LYS A CA 1
ATOM 683 C C . LYS A 1 89 ? -3.925 0.364 12.535 1.00 98.00 89 LYS A C 1
ATOM 685 O O . LYS A 1 89 ? -3.443 -0.743 12.752 1.00 98.00 89 LYS A O 1
ATOM 690 N N . ASN A 1 90 ? -4.557 0.656 11.405 1.00 98.31 90 ASN A N 1
ATOM 691 C CA . ASN A 1 90 ? -4.862 -0.280 10.329 1.00 98.31 90 ASN A CA 1
ATOM 692 C C . ASN A 1 90 ? -4.110 0.032 9.024 1.00 98.31 90 ASN A C 1
ATOM 694 O O . ASN A 1 90 ? -4.466 -0.542 8.001 1.00 98.31 90 ASN A O 1
ATOM 698 N N . LEU A 1 91 ? -3.097 0.903 9.036 1.00 98.69 91 LEU A N 1
ATOM 699 C CA . LEU A 1 91 ? -2.276 1.214 7.861 1.00 98.69 91 LEU A CA 1
ATOM 700 C C . LEU A 1 91 ? -0.899 0.553 7.957 1.00 98.69 91 LEU A C 1
ATOM 702 O O . LEU A 1 91 ? -0.214 0.688 8.969 1.00 98.69 91 LEU A O 1
ATOM 706 N N . ILE A 1 92 ? -0.469 -0.096 6.877 1.00 98.19 92 ILE A N 1
ATOM 707 C CA . ILE A 1 92 ? 0.903 -0.573 6.690 1.00 98.19 92 ILE A CA 1
ATOM 708 C C . ILE A 1 92 ? 1.446 0.037 5.398 1.00 98.19 92 ILE A C 1
ATOM 710 O O . ILE A 1 92 ? 0.866 -0.150 4.330 1.00 98.19 92 ILE A O 1
ATOM 714 N N . LEU A 1 93 ? 2.566 0.749 5.503 1.00 97.88 93 LEU A N 1
ATOM 715 C CA . LEU A 1 93 ? 3.308 1.287 4.366 1.00 97.88 93 LEU A CA 1
ATOM 716 C C . LEU A 1 93 ? 4.560 0.433 4.136 1.00 97.88 93 LEU A C 1
ATOM 718 O O . LEU A 1 93 ? 5.376 0.278 5.041 1.00 97.88 93 LEU A O 1
ATOM 722 N N . ILE A 1 94 ? 4.687 -0.121 2.935 1.00 96.81 94 ILE A N 1
ATOM 723 C CA . ILE A 1 94 ? 5.806 -0.943 2.470 1.00 96.81 94 ILE A CA 1
ATOM 724 C C . ILE A 1 94 ? 6.550 -0.135 1.408 1.00 96.81 94 ILE A C 1
ATOM 726 O O . ILE A 1 94 ? 5.908 0.395 0.502 1.00 96.81 94 ILE A O 1
ATOM 730 N N . ILE A 1 95 ? 7.873 -0.038 1.539 1.00 94.56 95 ILE A N 1
ATOM 731 C CA . ILE A 1 95 ? 8.775 0.703 0.644 1.00 94.56 95 ILE A CA 1
ATOM 732 C C . ILE A 1 95 ? 9.730 -0.294 -0.008 1.00 94.56 95 ILE A C 1
ATOM 734 O O . ILE A 1 95 ? 10.265 -1.137 0.749 1.00 94.56 95 ILE A O 1
#

Nearest PDB structures (foldseek):
  9iz3-assembly1_B  TM=9.531E-01  e=5.669E-07  Bacillus spizizenii ATCC 6633 = JCM 2499
  9iz3-assembly1_D  TM=9.547E-01  e=2.294E-06  B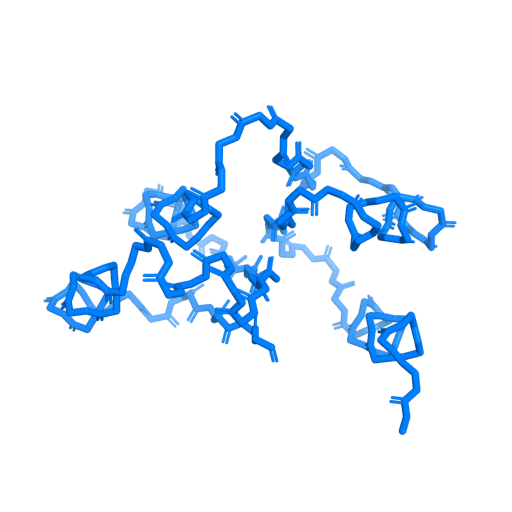acillus spizizenii ATCC 6633 = JCM 2499
  8r2h-assembly1_A  TM=6.978E-01  e=4.294E+00  Plasmodium falciparum
  4uul-assembly1_A  TM=4.453E-01  e=8.692E-01  Trichomonas vaginalis
  4a5p-assembly1_B  TM=3.641E-01  e=4.589E+00  Shigella flexneri 5a

Foldseek 3Di:
DDPLVVLLVVVVVDDPEQEEEFDDPRLVSNCVNDDDPSYHDDPDQQLCQLVVQLVCLVVDPHAYEYEHDPVSCVVVVCSVVVCVVVVRPRYDYHD

Secondary structure (DSSP, 8-state):
--HHHHHHHHHTT-SS-EEEE-TTHHHHHHHHH---TTEEE--S-TT-HHHHHHHHHHH-SS-EEEE--HHH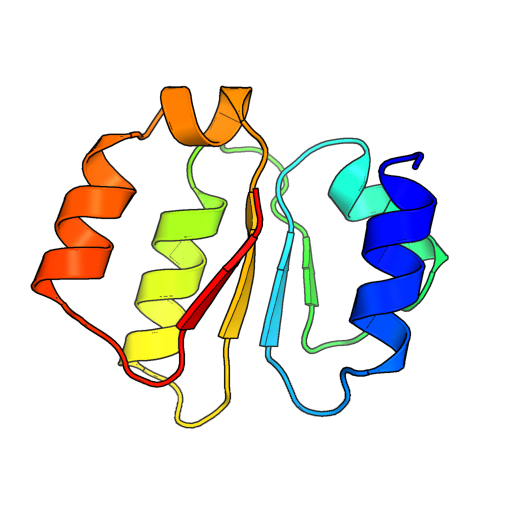HHHTTHHHHHHHHH--TTEEEE-

Mean predicted aligned error: 2.54 Å

Sequence (95 aa):
MERIEAIKTIIKQLDDELIICNLGFPSRELYSIKDSPRHFYMLGSMGMASSIGLGLALTQKRKVIVFEGDGSLLMNLGSLVTIYSQSPKNLILII

pLDDT: mean 95.54, std 3.67, range [74.44, 98.69]